Protein AF-W1XN70-F1 (afdb_monomer)

Sequence (102 aa):
IRLSTRKDEEDNMKIHLFQQCLIDMFYPHVGMAGVEVLERLGCELVVPKKQVCCGQMFTNSGYNDAAMDAIKNTIECFENAEYVVSMSGSCAFAIRDEYHHF

Organism: NCBI:txid408170

Structure (mmCIF, N/CA/C/O backbone):
data_AF-W1XN70-F1
#
_entry.id   AF-W1XN70-F1
#
loop_
_atom_site.group_PDB
_atom_site.id
_atom_site.type_symbol
_atom_site.label_atom_id
_atom_site.label_alt_id
_atom_site.label_comp_id
_atom_site.label_asym_id
_atom_site.label_entity_id
_atom_site.label_seq_id
_atom_site.pdbx_PDB_ins_code
_atom_site.Cartn_x
_atom_site.Cartn_y
_atom_site.Cartn_z
_atom_site.occupancy
_atom_site.B_iso_or_equiv
_atom_site.auth_seq_id
_atom_site.auth_comp_id
_atom_site.auth_asym_id
_atom_site.auth_atom_id
_atom_site.pdbx_PDB_model_num
ATOM 1 N N . ILE A 1 1 ? -31.896 -10.564 8.961 1.00 42.75 1 ILE A N 1
ATOM 2 C CA . ILE A 1 1 ? -30.448 -10.863 9.065 1.00 42.75 1 ILE A CA 1
ATOM 3 C C . ILE A 1 1 ? -29.871 -9.867 10.064 1.00 42.75 1 ILE A C 1
ATOM 5 O O . ILE A 1 1 ? -29.741 -8.699 9.729 1.00 42.75 1 ILE A O 1
ATOM 9 N N . ARG A 1 2 ? -29.669 -10.271 11.325 1.00 30.69 2 ARG A N 1
ATOM 10 C CA . ARG A 1 2 ? -28.951 -9.441 12.303 1.00 30.69 2 ARG A CA 1
ATOM 11 C C . ARG A 1 2 ? -27.469 -9.591 11.974 1.00 30.69 2 ARG A C 1
ATOM 13 O O . ARG A 1 2 ? -26.912 -10.657 12.212 1.00 30.69 2 ARG A O 1
ATOM 20 N N . LEU A 1 3 ? -26.869 -8.561 11.381 1.00 42.22 3 LEU A N 1
ATOM 21 C CA . LEU A 1 3 ? -25.416 -8.432 11.369 1.00 42.22 3 LEU A CA 1
ATOM 22 C C . LEU A 1 3 ? -25.002 -8.352 12.839 1.00 42.22 3 LEU A C 1
ATOM 24 O O . LEU A 1 3 ? -25.461 -7.470 13.562 1.00 42.22 3 LEU A O 1
ATOM 28 N N . SER A 1 4 ? -24.277 -9.369 13.296 1.00 45.62 4 SER A N 1
ATOM 29 C CA . SER A 1 4 ? -23.769 -9.476 14.659 1.00 45.62 4 SER A CA 1
ATOM 30 C C . SER A 1 4 ? -23.089 -8.162 15.042 1.00 45.62 4 SER A C 1
ATOM 32 O O . SER A 1 4 ? -22.079 -7.774 14.461 1.00 45.62 4 SER A O 1
ATOM 34 N N . THR A 1 5 ? -23.684 -7.462 16.003 1.00 52.50 5 THR A N 1
ATOM 35 C CA . THR A 1 5 ? -23.020 -6.417 16.771 1.00 52.50 5 THR A CA 1
ATOM 36 C C . THR A 1 5 ? -21.933 -7.112 17.580 1.00 52.50 5 THR A C 1
ATOM 38 O O . THR A 1 5 ? -22.230 -7.662 18.643 1.00 52.50 5 THR A O 1
ATOM 41 N N . ARG A 1 6 ? -20.69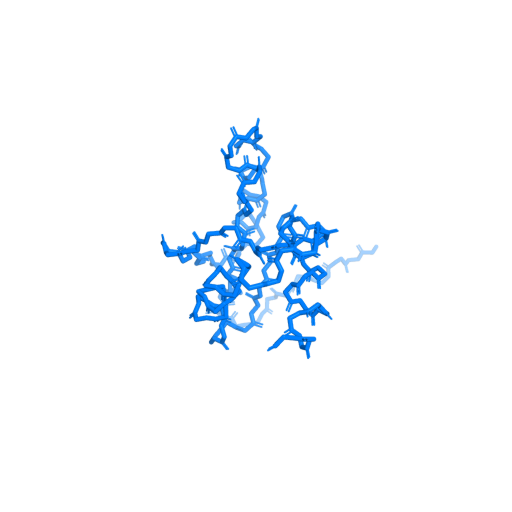9 -7.147 17.059 1.00 56.31 6 ARG A N 1
ATOM 42 C CA . ARG A 1 6 ? -19.521 -7.464 17.871 1.00 56.31 6 ARG A CA 1
ATOM 43 C C . ARG A 1 6 ? -19.411 -6.377 18.929 1.00 56.31 6 ARG A C 1
ATOM 45 O O . ARG A 1 6 ? -18.947 -5.275 18.668 1.00 56.31 6 ARG A O 1
ATOM 52 N N . LYS A 1 7 ? -19.939 -6.681 20.101 1.00 53.59 7 LYS A N 1
ATOM 53 C CA . LYS A 1 7 ? -19.576 -6.040 21.346 1.00 53.59 7 LYS A CA 1
ATOM 54 C C . LYS A 1 7 ? -18.956 -7.172 22.133 1.00 53.59 7 LYS A C 1
ATOM 56 O O . LYS A 1 7 ? -19.723 -8.023 22.550 1.00 53.59 7 LYS A O 1
ATOM 61 N N . ASP A 1 8 ? -17.628 -7.226 22.144 1.00 44.41 8 ASP A N 1
ATOM 62 C CA . ASP A 1 8 ? -16.776 -7.780 23.199 1.00 44.41 8 ASP A CA 1
ATOM 63 C C . ASP A 1 8 ? -15.315 -7.458 22.820 1.00 44.41 8 ASP A C 1
ATOM 65 O O . ASP A 1 8 ? -14.855 -7.826 21.743 1.00 44.41 8 ASP A O 1
ATOM 69 N N . GLU A 1 9 ? -14.660 -6.724 23.720 1.00 48.84 9 GLU A N 1
ATOM 70 C CA . GLU A 1 9 ? -13.288 -6.187 23.718 1.00 48.84 9 GLU A CA 1
ATOM 71 C C . GLU A 1 9 ? -13.005 -4.877 22.958 1.00 48.84 9 GLU A C 1
ATOM 73 O O . GLU A 1 9 ? -13.336 -4.656 21.798 1.00 48.84 9 GLU A O 1
ATOM 78 N N . GLU A 1 10 ? -12.410 -3.970 23.724 1.00 55.59 10 GLU A N 1
ATOM 79 C CA . GLU A 1 10 ? -12.017 -2.593 23.450 1.00 55.59 10 GLU A CA 1
ATOM 80 C C . GLU A 1 10 ? -10.749 -2.572 22.579 1.00 55.59 10 GLU A C 1
ATOM 82 O O . GLU A 1 10 ? -9.737 -1.993 22.958 1.00 55.59 10 GLU A O 1
ATOM 87 N N . ASP A 1 11 ? -10.789 -3.260 21.435 1.00 65.00 11 ASP A N 1
ATOM 88 C CA . ASP A 1 11 ? -9.683 -3.315 20.479 1.00 65.00 11 ASP A CA 1
ATOM 89 C C . ASP A 1 11 ? -10.177 -2.827 19.112 1.00 65.00 11 ASP A C 1
ATOM 91 O O . ASP A 1 11 ? -10.868 -3.529 18.365 1.00 65.00 11 ASP A O 1
ATOM 95 N N . ASN A 1 12 ? -9.901 -1.556 18.810 1.00 77.81 12 ASN A N 1
ATOM 96 C CA . ASN A 1 12 ? -10.181 -1.004 17.491 1.00 77.81 12 ASN A CA 1
ATOM 97 C C . ASN A 1 12 ? -9.336 -1.773 16.474 1.00 77.81 12 ASN A C 1
ATOM 99 O O . ASN A 1 12 ? -8.111 -1.787 16.570 1.00 77.81 12 ASN A O 1
ATOM 103 N 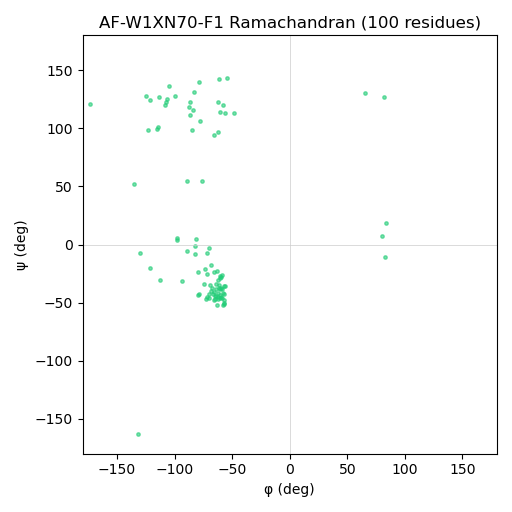N . MET A 1 13 ? -9.974 -2.381 15.468 1.00 91.88 13 MET A N 1
ATOM 104 C CA . MET A 1 13 ? -9.254 -3.116 14.426 1.00 91.88 13 MET A CA 1
ATOM 105 C C . MET A 1 13 ? -8.231 -2.195 13.754 1.00 91.88 13 MET A C 1
ATOM 107 O O . MET A 1 13 ? -8.604 -1.244 13.059 1.00 91.88 13 MET A O 1
ATOM 111 N N . LYS A 1 14 ? -6.946 -2.495 13.951 1.00 95.88 14 LYS A N 1
ATOM 112 C CA . LYS A 1 14 ? -5.843 -1.703 13.418 1.00 95.88 14 LYS A CA 1
ATOM 113 C C . LYS A 1 14 ? -5.530 -2.100 11.981 1.00 95.88 14 LYS A C 1
ATOM 115 O O . LYS A 1 14 ? -5.080 -3.211 11.707 1.00 95.88 14 LYS A O 1
ATOM 120 N N . ILE A 1 15 ? -5.736 -1.169 11.058 1.00 96.56 15 ILE A N 1
ATOM 121 C CA . ILE A 1 15 ? -5.561 -1.371 9.621 1.00 96.56 15 ILE A CA 1
ATOM 122 C C . ILE A 1 15 ? -4.404 -0.515 9.122 1.00 96.56 15 ILE A C 1
ATOM 124 O O . ILE A 1 15 ? -4.402 0.703 9.287 1.00 96.56 15 ILE A O 1
ATOM 128 N N . HIS A 1 16 ? -3.452 -1.142 8.435 1.00 97.06 16 HIS A N 1
ATOM 129 C CA . HIS A 1 16 ? -2.464 -0.424 7.643 1.00 97.06 16 HIS A CA 1
ATOM 130 C C . HIS A 1 16 ? -3.036 -0.177 6.250 1.00 97.06 16 HIS A C 1
ATOM 132 O O . HIS A 1 16 ? -3.258 -1.103 5.466 1.00 97.06 16 HIS A O 1
ATOM 138 N N . LEU A 1 17 ? -3.313 1.086 5.951 1.00 96.06 17 LEU A N 1
ATOM 139 C CA . LEU A 1 17 ? -3.929 1.479 4.697 1.00 96.06 17 LEU A CA 1
ATOM 140 C C . LEU A 1 17 ? -2.855 1.709 3.629 1.00 96.06 17 LEU A C 1
ATOM 142 O O . LEU A 1 17 ? -2.024 2.618 3.737 1.00 96.06 17 LEU A O 1
ATOM 146 N N . PHE A 1 18 ? -2.925 0.913 2.565 1.00 96.50 18 PHE A N 1
ATOM 147 C CA . PHE A 1 18 ? -2.222 1.170 1.317 1.00 96.50 18 PHE A CA 1
ATOM 148 C C . PHE A 1 18 ? -3.075 2.107 0.452 1.00 96.50 18 PHE A C 1
ATOM 150 O O . PHE A 1 18 ? -4.014 1.674 -0.225 1.00 96.50 18 PHE A O 1
ATOM 157 N N . GLN A 1 19 ? -2.754 3.403 0.484 1.00 88.69 19 GLN A N 1
ATOM 158 C CA . GLN A 1 19 ? -3.570 4.463 -0.126 1.00 88.69 19 GLN A CA 1
ATOM 159 C C . GLN A 1 19 ? -3.590 4.425 -1.662 1.00 88.69 19 GLN A C 1
ATOM 161 O O . GLN A 1 19 ? -4.496 4.988 -2.264 1.00 88.69 19 GLN A O 1
ATOM 166 N N . GLN A 1 20 ? -2.628 3.722 -2.276 1.00 90.31 20 GLN A N 1
ATOM 167 C CA . GLN A 1 20 ? -2.382 3.643 -3.720 1.00 90.31 20 GLN A CA 1
ATOM 168 C C . GLN A 1 20 ? -1.945 4.973 -4.363 1.00 90.31 20 GLN A C 1
ATOM 170 O O . GLN A 1 20 ? -2.611 5.998 -4.279 1.00 90.31 20 GLN A O 1
ATOM 175 N N . CYS A 1 21 ? -0.854 4.921 -5.134 1.00 93.25 21 CYS A N 1
ATOM 176 C CA . CYS A 1 21 ? -0.285 6.079 -5.835 1.00 93.25 21 CYS A CA 1
ATOM 177 C C . CYS A 1 21 ? -1.236 6.738 -6.855 1.00 93.25 21 CYS A C 1
ATOM 179 O O . CYS A 1 21 ? -1.266 7.958 -6.967 1.00 93.25 21 CYS A O 1
ATOM 181 N N . LEU A 1 22 ? -2.023 5.953 -7.600 1.00 92.94 22 LEU A N 1
ATOM 182 C CA . LEU A 1 22 ? -2.959 6.492 -8.595 1.00 92.94 22 LEU A CA 1
ATOM 183 C C . LEU A 1 22 ? -4.199 7.130 -7.961 1.00 92.94 22 LEU A C 1
ATOM 185 O O . LEU A 1 22 ? -4.710 8.108 -8.500 1.00 92.94 22 LEU A O 1
ATOM 189 N N . ILE A 1 23 ? -4.681 6.600 -6.833 1.00 91.25 23 ILE A N 1
ATOM 190 C CA . ILE A 1 23 ? -5.783 7.227 -6.093 1.00 91.25 23 ILE A CA 1
ATOM 191 C C . ILE A 1 23 ? -5.318 8.571 -5.550 1.00 91.25 23 ILE A C 1
ATOM 193 O O . ILE A 1 23 ? -5.993 9.566 -5.784 1.00 91.25 23 ILE A O 1
ATOM 197 N N . ASP A 1 24 ? -4.146 8.610 -4.917 1.00 89.75 24 ASP A N 1
ATOM 198 C CA . ASP A 1 24 ? -3.567 9.844 -4.384 1.00 89.75 24 ASP A CA 1
ATOM 199 C C . ASP A 1 24 ? -3.397 10.923 -5.472 1.00 89.75 24 ASP A C 1
ATOM 201 O O . ASP A 1 24 ? -3.773 12.079 -5.285 1.00 89.75 24 ASP A O 1
ATOM 205 N N . MET A 1 25 ? -2.927 1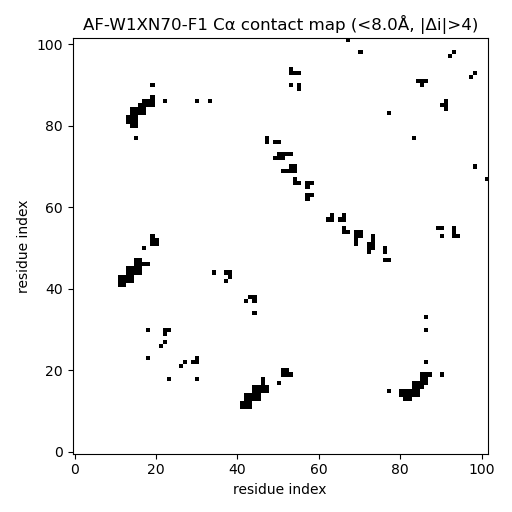0.531 -6.662 1.00 92.69 25 MET A N 1
ATOM 206 C CA . MET A 1 25 ? -2.662 11.467 -7.759 1.00 92.69 25 MET A CA 1
ATOM 207 C C . MET A 1 25 ? -3.914 11.917 -8.528 1.00 92.69 25 MET A C 1
ATOM 209 O O . MET A 1 25 ? -4.016 13.087 -8.895 1.00 92.69 25 MET A O 1
ATOM 213 N N . PHE A 1 26 ? -4.843 11.004 -8.827 1.00 94.50 26 PHE A N 1
ATOM 214 C CA . PHE A 1 26 ? -5.939 11.270 -9.772 1.00 94.50 26 PHE A CA 1
ATOM 215 C C . PHE A 1 26 ? -7.321 11.308 -9.123 1.00 94.50 26 PHE A C 1
ATOM 217 O O . PHE A 1 26 ? -8.203 12.026 -9.595 1.00 94.50 26 PHE A O 1
ATOM 224 N N . TYR A 1 27 ? -7.527 10.550 -8.045 1.00 93.12 27 TYR A N 1
ATOM 225 C CA . TYR A 1 27 ? -8.839 10.366 -7.425 1.00 93.12 27 TYR A CA 1
ATOM 226 C C . TYR A 1 27 ? -8.782 10.487 -5.893 1.00 93.12 27 TYR A C 1
ATOM 228 O O . TYR A 1 27 ? -9.303 9.612 -5.198 1.00 93.12 27 TYR A O 1
ATOM 236 N N . PRO A 1 28 ? -8.214 11.570 -5.324 1.00 93.38 28 PRO A N 1
ATOM 237 C CA . PRO A 1 28 ? -7.994 11.671 -3.877 1.00 93.38 28 PRO A CA 1
ATOM 238 C C . PRO A 1 28 ? -9.299 11.594 -3.071 1.00 93.38 28 PRO A C 1
ATOM 240 O O . PRO A 1 28 ? -9.326 11.079 -1.957 1.00 93.38 28 PRO A O 1
ATOM 243 N N . HIS A 1 29 ? -10.418 12.030 -3.658 1.00 95.12 29 HIS A N 1
ATOM 244 C CA . HIS A 1 29 ? -11.748 11.906 -3.058 1.00 95.12 29 HIS A CA 1
ATOM 245 C C . HIS A 1 29 ? -12.186 10.454 -2.824 1.00 95.12 29 HIS A C 1
ATOM 247 O O . HIS A 1 29 ? -12.901 10.191 -1.861 1.00 95.12 29 HIS A O 1
ATOM 253 N N . VAL A 1 30 ? -11.734 9.507 -3.652 1.00 93.25 30 VAL A N 1
ATOM 254 C CA . VAL A 1 30 ? -11.999 8.074 -3.456 1.00 93.25 30 VAL A CA 1
ATOM 255 C C . VAL A 1 30 ? -11.221 7.551 -2.250 1.00 93.25 30 VAL A C 1
ATOM 257 O O . VAL A 1 30 ? -11.790 6.843 -1.423 1.00 93.25 30 VAL A O 1
ATOM 260 N N . GLY A 1 31 ? -9.953 7.952 -2.103 1.00 92.62 31 GLY A N 1
ATOM 261 C CA . GLY A 1 31 ? -9.143 7.611 -0.929 1.00 92.62 31 GLY A CA 1
ATOM 262 C C . GLY A 1 31 ? -9.756 8.149 0.366 1.00 92.62 31 GLY A C 1
ATOM 263 O O . GLY A 1 31 ? -9.919 7.398 1.326 1.00 92.62 31 GLY A O 1
ATOM 264 N N . MET A 1 32 ? -10.185 9.417 0.360 1.00 94.56 32 MET A N 1
ATOM 265 C CA . MET A 1 32 ? -10.871 10.040 1.500 1.00 94.56 32 MET A CA 1
ATOM 266 C C . MET A 1 32 ? -12.184 9.328 1.852 1.00 94.56 32 MET A C 1
ATOM 268 O O . MET A 1 32 ? -12.431 9.055 3.023 1.00 94.56 32 MET A O 1
ATOM 272 N N . ALA A 1 33 ? -12.998 8.964 0.855 1.00 95.62 33 ALA A N 1
ATOM 273 C CA . ALA A 1 33 ? -14.232 8.215 1.089 1.00 95.62 33 ALA A CA 1
ATOM 274 C C . ALA A 1 33 ? -13.959 6.817 1.679 1.00 95.62 33 ALA A C 1
ATOM 276 O O . ALA A 1 33 ? -14.690 6.359 2.555 1.00 95.62 33 ALA A O 1
ATOM 277 N N . GLY A 1 34 ? -12.894 6.143 1.231 1.00 94.25 34 GLY A N 1
ATOM 278 C CA . GLY A 1 34 ? -12.472 4.856 1.786 1.00 94.25 34 GLY A CA 1
ATOM 279 C C . GLY A 1 34 ? -12.045 4.955 3.253 1.00 94.25 34 GLY A C 1
ATOM 280 O O . GLY A 1 34 ? -12.470 4.137 4.069 1.00 94.25 34 GLY A O 1
ATOM 281 N N . VAL A 1 35 ? -11.263 5.983 3.596 1.00 95.44 35 VAL A N 1
ATOM 282 C CA . VAL A 1 35 ? -10.894 6.310 4.985 1.00 95.44 35 VAL A CA 1
ATOM 283 C C . VAL A 1 35 ? -12.143 6.531 5.835 1.00 95.44 35 VAL A C 1
ATOM 285 O O . VAL A 1 35 ? -12.308 5.870 6.856 1.00 95.44 35 VAL A O 1
ATOM 288 N N . GLU A 1 36 ? -13.065 7.375 5.370 1.00 96.88 36 GLU A N 1
ATOM 289 C CA . GLU A 1 36 ? -14.293 7.709 6.092 1.00 96.88 36 GLU A CA 1
ATOM 290 C C . GLU A 1 36 ? -15.169 6.470 6.369 1.00 96.88 36 GLU A C 1
ATOM 292 O O . GLU A 1 36 ? -15.771 6.348 7.438 1.00 96.88 36 GLU A O 1
ATOM 297 N N . VAL A 1 37 ? -15.236 5.521 5.429 1.00 95.88 37 VAL A N 1
ATOM 298 C CA . VAL A 1 37 ? -15.939 4.246 5.637 1.00 95.88 37 VAL A CA 1
ATOM 299 C C . VAL A 1 37 ? -15.267 3.413 6.728 1.00 95.88 37 VAL A C 1
ATOM 301 O O . VAL A 1 37 ? -15.963 2.913 7.612 1.00 95.88 37 VAL A O 1
ATOM 304 N N . LEU A 1 38 ? -13.940 3.265 6.691 1.00 94.88 38 LEU A N 1
ATOM 305 C CA . LEU A 1 38 ? -13.203 2.462 7.674 1.00 94.88 38 LEU A CA 1
ATOM 306 C C . LEU A 1 38 ? -13.269 3.074 9.081 1.00 94.88 38 LEU A C 1
ATOM 308 O O . LEU A 1 38 ? -13.510 2.357 10.051 1.00 94.88 38 LEU A O 1
ATOM 312 N N . GLU A 1 39 ? -13.152 4.397 9.195 1.00 95.00 39 GLU A N 1
ATOM 313 C CA . GLU A 1 39 ? -13.305 5.106 10.471 1.00 95.00 39 GLU A CA 1
ATOM 314 C C . GLU A 1 39 ? -14.715 4.923 11.053 1.00 95.00 39 GLU A C 1
ATOM 316 O O . GLU A 1 39 ? -14.868 4.648 12.244 1.00 95.00 39 GLU A O 1
ATOM 321 N N . ARG A 1 40 ? -15.768 4.983 10.222 1.00 95.44 40 ARG A N 1
ATOM 322 C CA . ARG A 1 40 ? -17.150 4.720 10.674 1.00 95.44 40 ARG A CA 1
ATOM 323 C C . ARG A 1 40 ? -17.395 3.284 11.123 1.00 95.44 40 ARG A C 1
ATOM 325 O O . ARG A 1 40 ? -18.328 3.049 11.890 1.00 95.44 40 ARG A O 1
ATOM 332 N N . LEU A 1 41 ? -16.591 2.336 10.650 1.00 94.62 41 LEU A N 1
ATOM 333 C CA . LEU A 1 41 ? -16.620 0.947 11.105 1.00 94.62 41 LEU A CA 1
ATOM 334 C C . LEU A 1 41 ? -15.832 0.733 12.409 1.00 94.62 41 LEU A C 1
ATOM 336 O O . LEU A 1 41 ? -15.836 -0.381 12.928 1.00 94.62 41 LEU A O 1
ATOM 340 N N . GLY A 1 42 ? -15.207 1.782 12.958 1.00 94.44 42 GLY A N 1
ATOM 341 C C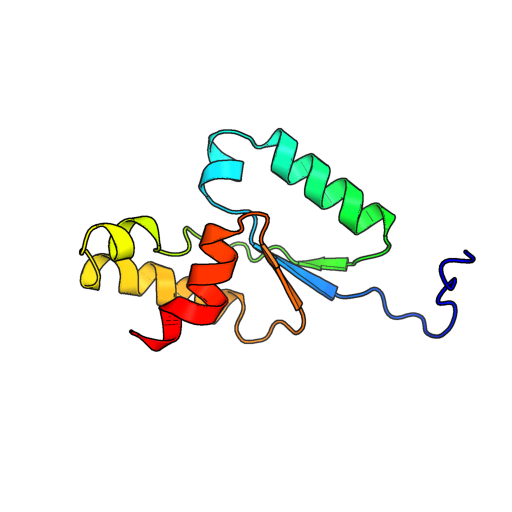A . GLY A 1 42 ? -14.432 1.719 14.197 1.00 94.44 42 GLY A CA 1
ATOM 342 C C . GLY A 1 42 ? -12.993 1.235 14.007 1.00 94.44 42 GLY A C 1
ATOM 343 O O . GLY A 1 42 ? -12.370 0.798 14.970 1.00 94.44 42 GLY A O 1
ATOM 344 N N . CYS A 1 43 ? -12.460 1.272 12.782 1.00 95.69 43 CYS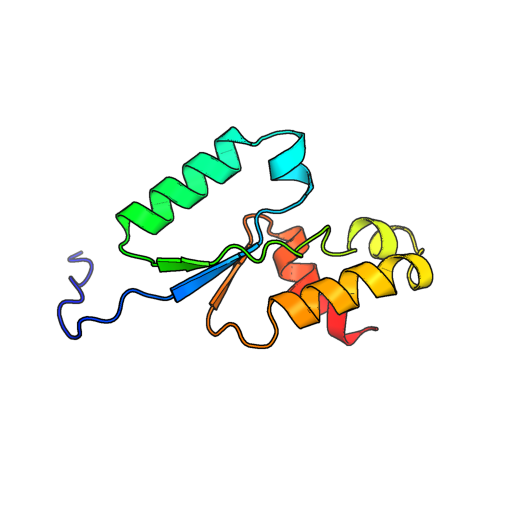 A N 1
ATOM 345 C CA . CYS A 1 43 ? -11.077 0.882 12.523 1.00 95.69 43 CYS A CA 1
ATOM 346 C C . CYS A 1 43 ? -10.096 2.000 12.910 1.00 95.69 43 CYS A C 1
ATOM 348 O O . CYS A 1 43 ? -10.323 3.171 12.601 1.00 95.69 43 CYS A O 1
ATOM 350 N N . GLU A 1 44 ? -8.963 1.631 13.510 1.00 95.88 44 GLU A N 1
ATOM 351 C CA . GLU A 1 44 ? -7.813 2.527 13.670 1.00 95.88 44 GLU A CA 1
ATOM 352 C C . GLU A 1 44 ? -6.942 2.439 12.414 1.00 95.88 44 GLU A C 1
ATOM 354 O O . GLU A 1 44 ? -6.476 1.359 12.048 1.00 95.88 44 GLU A O 1
ATOM 359 N N . LEU A 1 45 ? -6.705 3.568 11.744 1.00 95.31 45 LEU A N 1
ATOM 360 C CA . LEU A 1 45 ? -5.932 3.592 10.505 1.00 95.31 45 LEU A CA 1
ATOM 361 C C . LEU A 1 45 ? -4.487 4.024 10.738 1.00 95.31 45 LEU A C 1
ATOM 363 O O . LEU A 1 45 ? -4.208 5.105 11.256 1.00 95.31 45 LEU A O 1
ATOM 367 N N . VAL A 1 46 ? -3.559 3.206 10.249 1.00 95.88 46 VAL A N 1
ATOM 368 C CA . VAL A 1 46 ? -2.146 3.545 10.105 1.00 95.88 46 VAL A CA 1
ATOM 369 C C . VAL A 1 46 ? -1.845 3.755 8.630 1.00 95.88 46 VAL A C 1
ATOM 371 O O . VAL A 1 46 ? -2.059 2.874 7.802 1.00 95.88 46 VAL A O 1
ATOM 374 N N . VAL A 1 47 ? -1.296 4.919 8.299 1.00 93.88 47 VAL A N 1
ATOM 375 C CA . VAL A 1 47 ? -0.843 5.243 6.943 1.00 93.88 47 VAL A CA 1
ATOM 376 C C . VAL A 1 47 ? 0.676 5.415 6.988 1.00 93.88 47 VAL A C 1
ATOM 378 O O . VAL A 1 47 ? 1.155 6.462 7.439 1.00 93.88 47 VAL A O 1
ATOM 381 N N . PRO A 1 48 ? 1.473 4.410 6.570 1.00 94.12 48 PRO A N 1
ATOM 382 C CA . PRO A 1 48 ? 2.925 4.544 6.563 1.00 94.12 48 PRO A CA 1
ATOM 383 C C . PRO A 1 48 ? 3.359 5.728 5.694 1.00 94.12 48 PRO A C 1
ATOM 385 O O . PRO A 1 48 ? 3.097 5.749 4.495 1.00 94.12 48 PRO A O 1
ATOM 388 N N . LYS A 1 49 ? 4.051 6.713 6.281 1.00 92.62 49 LYS A N 1
ATOM 389 C CA . LYS A 1 49 ? 4.505 7.927 5.567 1.00 92.62 49 LYS A CA 1
ATOM 390 C C . LYS A 1 49 ? 5.502 7.644 4.445 1.00 92.62 49 LYS A C 1
ATOM 392 O O . LYS A 1 49 ? 5.671 8.471 3.559 1.00 92.62 49 LYS A O 1
ATOM 397 N N . LYS A 1 50 ? 6.195 6.507 4.529 1.00 93.94 50 LYS A N 1
ATOM 398 C CA . LYS A 1 50 ? 7.175 6.059 3.538 1.00 93.94 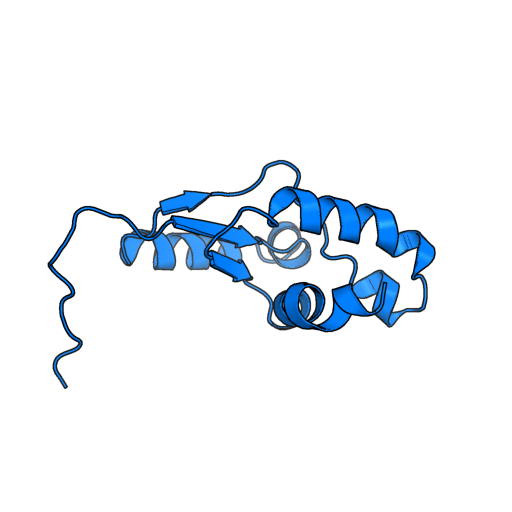50 LYS A CA 1
ATOM 399 C C . LYS A 1 50 ? 6.555 5.224 2.418 1.00 93.94 50 LYS A C 1
ATOM 401 O O . LYS A 1 50 ? 7.280 4.864 1.501 1.00 93.94 50 LYS A O 1
ATOM 406 N N . GLN A 1 51 ? 5.261 4.886 2.471 1.00 93.38 51 GLN A N 1
ATOM 407 C CA . GLN A 1 51 ? 4.663 4.078 1.409 1.00 93.38 51 GLN A CA 1
ATOM 408 C C . GLN A 1 51 ? 4.749 4.807 0.062 1.00 93.38 51 GLN A C 1
ATOM 410 O O . GLN A 1 51 ? 4.574 6.023 -0.013 1.00 93.38 51 GLN A O 1
ATOM 415 N N . VAL A 1 52 ? 5.003 4.051 -1.003 1.00 93.12 52 VAL A N 1
ATOM 416 C CA . VAL A 1 52 ? 5.084 4.554 -2.382 1.00 93.12 52 VAL A CA 1
ATOM 417 C C . VAL A 1 52 ? 4.252 3.661 -3.308 1.00 93.12 52 VAL A C 1
ATOM 419 O O . VAL A 1 52 ? 3.383 2.914 -2.861 1.00 93.12 52 VAL A O 1
ATOM 422 N N . CYS A 1 53 ? 4.477 3.749 -4.621 1.00 95.00 53 CYS A N 1
ATOM 423 C CA . CYS A 1 53 ? 3.910 2.807 -5.582 1.00 95.00 53 CYS A CA 1
ATOM 424 C C . CYS A 1 53 ? 4.267 1.353 -5.218 1.00 95.00 53 CYS A C 1
ATOM 426 O O . CYS A 1 53 ? 5.398 1.073 -4.844 1.00 95.00 53 CYS A O 1
ATOM 428 N N . CYS A 1 54 ? 3.341 0.414 -5.431 1.00 96.06 54 CYS A N 1
ATOM 429 C CA . CYS A 1 54 ? 3.577 -1.021 -5.218 1.00 96.06 54 CYS A CA 1
ATOM 430 C C . CYS A 1 54 ? 4.533 -1.660 -6.247 1.00 96.06 54 CYS A C 1
ATOM 432 O O . CYS A 1 54 ? 4.793 -2.854 -6.173 1.00 96.06 54 CYS A O 1
ATOM 434 N N . GLY A 1 55 ? 5.008 -0.914 -7.249 1.00 95.75 55 GLY A N 1
ATOM 435 C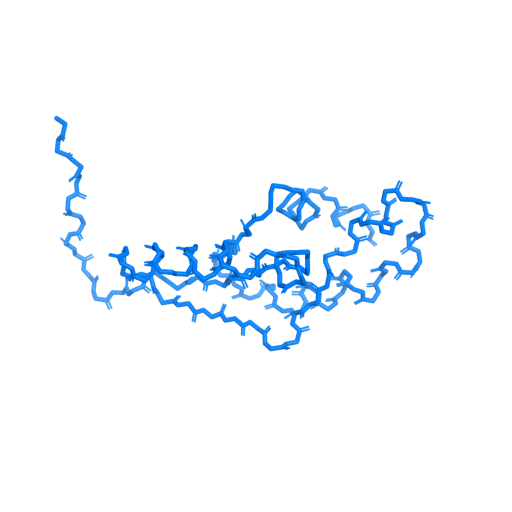 CA . GLY A 1 55 ? 5.911 -1.427 -8.286 1.00 95.75 55 GLY A CA 1
ATOM 436 C C . GLY A 1 55 ? 5.225 -2.165 -9.443 1.00 95.75 55 GLY A C 1
ATOM 437 O O . GLY A 1 55 ? 5.856 -2.353 -10.477 1.00 95.75 55 GLY A O 1
ATOM 438 N N . GLN A 1 56 ? 3.929 -2.483 -9.343 1.00 95.50 56 GLN A N 1
ATOM 439 C CA . GLN A 1 56 ? 3.228 -3.322 -10.327 1.00 95.50 56 GLN A CA 1
ATOM 440 C C . GLN A 1 56 ? 3.309 -2.805 -11.778 1.00 95.50 56 GLN A C 1
ATOM 442 O O . GLN A 1 56 ? 3.399 -3.569 -12.729 1.00 95.50 56 GLN A O 1
ATOM 447 N N . MET A 1 57 ? 3.285 -1.486 -11.991 1.00 93.81 57 MET A N 1
ATOM 448 C CA . MET A 1 57 ? 3.385 -0.933 -13.352 1.00 93.81 57 MET A CA 1
ATOM 449 C C . MET A 1 57 ? 4.740 -1.241 -14.007 1.00 93.81 57 MET A C 1
ATOM 451 O O . MET A 1 57 ? 4.808 -1.454 -15.219 1.00 93.81 57 MET A O 1
ATOM 455 N N . PHE A 1 58 ? 5.807 -1.282 -13.206 1.00 95.19 58 PHE A N 1
ATOM 456 C CA . PHE A 1 58 ? 7.145 -1.633 -13.668 1.00 95.19 58 PHE A CA 1
ATOM 457 C C . PHE A 1 58 ? 7.240 -3.130 -13.957 1.00 95.19 58 PHE A C 1
ATOM 459 O O . PHE A 1 58 ? 7.689 -3.493 -15.044 1.00 95.19 58 PHE A O 1
ATOM 466 N N . THR A 1 59 ? 6.747 -3.983 -13.052 1.00 95.31 59 THR A N 1
ATOM 467 C CA . THR A 1 59 ? 6.759 -5.446 -13.234 1.00 95.31 59 THR A CA 1
ATOM 468 C C . THR A 1 59 ? 5.923 -5.869 -14.444 1.00 95.31 59 THR A C 1
ATOM 470 O O . THR A 1 59 ? 6.419 -6.592 -15.307 1.00 95.31 59 THR A O 1
ATOM 473 N N . ASN A 1 60 ? 4.718 -5.309 -14.612 1.00 94.06 60 ASN A N 1
ATOM 474 C CA . ASN A 1 60 ? 3.861 -5.539 -15.784 1.00 94.06 60 ASN A CA 1
ATOM 475 C C . ASN A 1 60 ? 4.525 -5.148 -17.115 1.00 94.06 60 ASN A C 1
ATOM 477 O O . ASN A 1 60 ? 4.168 -5.680 -18.165 1.00 94.06 60 ASN A O 1
ATOM 481 N N . SER A 1 61 ? 5.467 -4.205 -17.080 1.00 96.00 61 SER A N 1
ATOM 482 C CA . SER A 1 61 ? 6.169 -3.693 -18.262 1.00 96.00 61 SER A CA 1
ATOM 483 C C . SER A 1 61 ? 7.542 -4.347 -18.474 1.00 96.00 61 SER A C 1
ATOM 485 O O . SER A 1 61 ? 8.273 -3.947 -19.378 1.00 96.00 61 SER A O 1
ATOM 487 N N . GLY A 1 62 ? 7.913 -5.333 -17.648 1.00 95.31 62 GLY A N 1
ATOM 488 C CA . GLY A 1 62 ? 9.201 -6.031 -17.715 1.00 95.31 62 GLY A CA 1
ATOM 489 C C . GLY A 1 62 ? 10.378 -5.289 -17.068 1.00 95.31 62 GLY A C 1
ATOM 490 O O . GLY A 1 62 ? 11.513 -5.750 -17.165 1.00 95.31 62 GLY A O 1
ATOM 491 N N . TYR A 1 63 ? 10.139 -4.169 -16.381 1.00 96.25 63 TYR A N 1
ATOM 492 C CA . TYR A 1 63 ? 11.167 -3.390 -15.679 1.00 96.25 63 TYR A CA 1
ATOM 493 C C . TYR A 1 63 ? 11.355 -3.867 -14.232 1.00 96.25 63 TYR A C 1
ATOM 495 O O . TYR A 1 63 ? 11.261 -3.076 -13.293 1.00 96.25 63 TYR A O 1
ATOM 503 N N . ASN A 1 64 ? 11.614 -5.162 -14.044 1.00 94.50 64 ASN A N 1
ATOM 504 C CA . ASN A 1 64 ? 11.683 -5.779 -12.713 1.00 94.50 64 ASN A CA 1
ATOM 505 C C . ASN A 1 64 ? 12.766 -5.145 -11.830 1.00 94.50 64 ASN A C 1
ATOM 507 O O . ASN A 1 64 ? 12.477 -4.759 -10.702 1.00 94.50 64 ASN A O 1
ATOM 511 N N . ASP A 1 65 ? 13.969 -4.923 -12.368 1.00 95.56 65 ASP A N 1
ATOM 512 C CA . ASP A 1 65 ? 15.071 -4.295 -11.624 1.00 95.56 65 ASP A CA 1
ATOM 513 C C . ASP A 1 65 ? 14.700 -2.895 -11.112 1.00 95.56 65 ASP A C 1
ATOM 515 O O . ASP A 1 65 ? 15.022 -2.534 -9.983 1.00 95.56 65 ASP A O 1
ATOM 519 N N . ALA A 1 66 ? 13.960 -2.121 -11.913 1.00 95.81 66 ALA A N 1
ATOM 520 C CA . ALA A 1 66 ? 13.487 -0.792 -11.525 1.00 95.81 66 ALA A CA 1
ATOM 521 C C . ALA A 1 66 ? 12.344 -0.840 -10.494 1.00 95.81 66 ALA A C 1
ATOM 523 O O . ALA A 1 66 ? 12.104 0.144 -9.796 1.00 95.81 66 ALA A O 1
ATOM 524 N N . ALA A 1 67 ? 11.634 -1.968 -10.390 1.00 96.12 67 ALA A N 1
ATOM 525 C CA . ALA A 1 67 ? 10.570 -2.169 -9.412 1.00 96.12 67 ALA A CA 1
ATOM 526 C C . ALA A 1 67 ? 11.110 -2.512 -8.013 1.00 96.12 67 ALA A C 1
ATOM 528 O O . ALA A 1 67 ? 10.417 -2.270 -7.023 1.00 96.12 67 ALA A O 1
ATOM 529 N N . MET A 1 68 ? 12.330 -3.055 -7.916 1.00 95.88 68 MET A N 1
ATOM 530 C CA . MET A 1 68 ? 12.841 -3.679 -6.689 1.00 95.88 68 MET A CA 1
ATOM 531 C C . MET A 1 68 ? 12.861 -2.750 -5.478 1.00 95.88 68 MET A C 1
ATOM 533 O O . MET A 1 68 ? 12.478 -3.170 -4.387 1.00 95.88 68 MET A O 1
ATOM 537 N N . ASP A 1 69 ? 13.266 -1.492 -5.645 1.00 96.25 69 ASP A N 1
ATOM 538 C CA . ASP A 1 69 ? 13.316 -0.544 -4.526 1.00 96.25 69 ASP A CA 1
ATOM 539 C C . ASP A 1 69 ? 11.909 -0.202 -4.013 1.00 96.25 69 ASP A C 1
ATOM 541 O O . ASP A 1 69 ? 11.682 -0.114 -2.806 1.00 96.25 69 ASP A O 1
ATOM 545 N N . ALA A 1 70 ? 10.936 -0.083 -4.921 1.00 95.81 70 ALA A N 1
ATOM 546 C CA . ALA A 1 70 ? 9.540 0.159 -4.567 1.00 95.81 70 ALA A CA 1
ATOM 547 C C . ALA A 1 70 ? 8.910 -1.053 -3.857 1.00 95.81 70 ALA A C 1
ATOM 549 O O . ALA A 1 70 ? 8.182 -0.882 -2.874 1.00 95.81 70 ALA A O 1
ATOM 550 N N . ILE A 1 71 ? 9.224 -2.269 -4.319 1.00 96.50 71 ILE A N 1
ATOM 551 C CA . ILE A 1 71 ? 8.776 -3.525 -3.704 1.00 96.50 71 ILE A CA 1
ATOM 552 C C . ILE A 1 71 ? 9.347 -3.649 -2.287 1.00 96.50 71 ILE A C 1
ATOM 554 O O . ILE A 1 71 ? 8.578 -3.800 -1.339 1.00 96.50 71 ILE A O 1
ATOM 558 N N . LYS A 1 72 ? 10.668 -3.493 -2.114 1.00 96.50 72 LYS A N 1
ATOM 559 C CA . LYS A 1 72 ? 11.330 -3.553 -0.797 1.00 96.50 72 LYS A CA 1
ATOM 560 C C . LYS A 1 72 ? 10.761 -2.529 0.177 1.00 96.50 72 LYS A C 1
ATOM 562 O O . LYS A 1 72 ? 10.388 -2.891 1.286 1.00 96.50 72 LYS A O 1
ATOM 567 N N . ASN A 1 73 ? 10.610 -1.277 -0.255 1.00 97.00 73 ASN A N 1
ATOM 568 C CA . ASN A 1 73 ? 10.012 -0.239 0.582 1.00 97.00 73 ASN A CA 1
ATOM 569 C C . ASN A 1 73 ? 8.563 -0.575 0.971 1.00 97.00 73 ASN A C 1
ATOM 571 O O . ASN A 1 73 ? 8.141 -0.291 2.091 1.00 97.00 73 ASN A O 1
ATOM 575 N N . THR A 1 74 ? 7.788 -1.172 0.060 1.00 96.50 74 THR A N 1
ATOM 576 C CA . THR A 1 74 ? 6.426 -1.622 0.375 1.00 96.50 74 THR A CA 1
ATOM 577 C C . THR A 1 74 ? 6.458 -2.745 1.411 1.00 96.50 74 THR A C 1
ATOM 579 O O . THR A 1 74 ? 5.717 -2.673 2.384 1.00 96.50 74 THR A O 1
ATOM 582 N N . ILE A 1 75 ? 7.352 -3.727 1.282 1.00 96.25 75 ILE A N 1
ATOM 583 C CA . ILE A 1 75 ? 7.527 -4.775 2.299 1.00 96.25 75 ILE A CA 1
ATOM 584 C C . ILE A 1 75 ? 7.877 -4.146 3.655 1.00 96.25 75 ILE A C 1
ATOM 586 O O . ILE A 1 75 ? 7.141 -4.352 4.612 1.00 96.25 75 ILE A O 1
ATOM 590 N N . GLU A 1 76 ? 8.891 -3.282 3.731 1.00 96.75 76 GLU A N 1
ATOM 591 C CA . GLU A 1 76 ? 9.286 -2.605 4.980 1.00 96.75 76 GLU A CA 1
ATOM 592 C C . GLU A 1 76 ? 8.139 -1.802 5.626 1.00 96.75 76 GLU A C 1
ATOM 594 O O . GLU A 1 76 ? 8.025 -1.725 6.850 1.00 96.75 76 GLU A O 1
ATOM 599 N N . CYS A 1 77 ? 7.267 -1.189 4.820 1.00 96.62 77 CYS A N 1
ATOM 600 C CA . CYS A 1 77 ? 6.136 -0.412 5.330 1.00 96.62 77 CYS A CA 1
ATOM 601 C C . CYS A 1 77 ? 5.021 -1.275 5.937 1.00 96.62 77 CYS A C 1
ATOM 603 O O . CYS A 1 77 ? 4.250 -0.758 6.751 1.00 96.62 77 CYS A O 1
ATOM 605 N N . PHE A 1 78 ? 4.892 -2.536 5.516 1.00 96.44 78 PHE A N 1
ATOM 606 C CA . PHE A 1 78 ? 3.706 -3.353 5.785 1.00 96.44 78 PHE A CA 1
A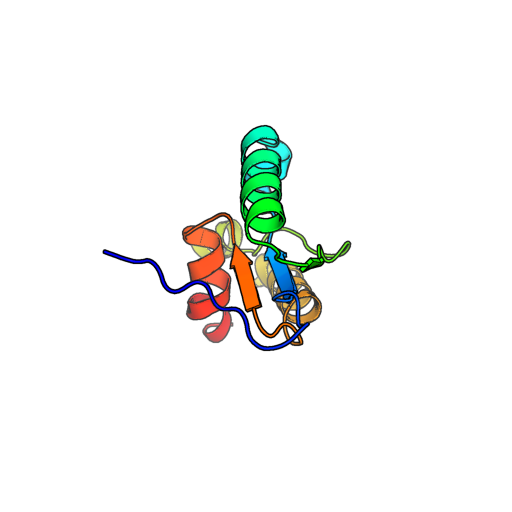TOM 607 C C . PHE A 1 78 ? 4.010 -4.748 6.363 1.00 96.44 78 PHE A C 1
ATOM 609 O O . PHE A 1 78 ? 3.076 -5.416 6.790 1.00 96.44 78 PHE A O 1
ATOM 616 N N . GLU A 1 79 ? 5.270 -5.187 6.454 1.00 95.06 79 GLU A N 1
ATOM 617 C CA . GLU A 1 79 ? 5.653 -6.535 6.924 1.00 95.06 79 GLU A CA 1
ATOM 618 C C . GLU A 1 79 ? 5.208 -6.840 8.364 1.00 95.06 79 GLU A C 1
ATOM 620 O O . GLU A 1 79 ? 4.957 -7.990 8.708 1.00 95.06 79 GLU A O 1
ATOM 625 N N . ASN A 1 80 ? 5.069 -5.802 9.194 1.00 95.19 80 ASN A N 1
ATOM 626 C CA . ASN A 1 80 ? 4.635 -5.914 10.589 1.00 95.19 80 ASN A CA 1
ATOM 627 C C . ASN A 1 80 ? 3.134 -5.615 10.775 1.00 95.19 80 ASN A C 1
ATOM 629 O O . ASN A 1 80 ? 2.659 -5.516 11.908 1.00 95.19 80 ASN A O 1
ATOM 633 N N . ALA A 1 81 ? 2.389 -5.409 9.686 1.00 95.94 81 ALA A N 1
ATOM 634 C CA . ALA A 1 81 ? 0.962 -5.133 9.738 1.00 95.94 81 ALA A CA 1
ATOM 635 C C . ALA A 1 81 ? 0.157 -6.433 9.849 1.00 95.94 81 ALA A C 1
ATOM 637 O O . ALA A 1 81 ? 0.326 -7.341 9.041 1.00 95.94 81 ALA A O 1
ATOM 638 N N . GLU A 1 82 ? -0.782 -6.496 10.795 1.00 94.88 82 GLU A N 1
ATOM 639 C CA . GLU A 1 82 ? -1.736 -7.611 10.870 1.00 94.88 82 GLU A CA 1
ATOM 640 C C . GLU A 1 82 ? -2.738 -7.567 9.707 1.00 94.88 82 GLU A C 1
ATOM 642 O O . GLU A 1 82 ? -2.971 -8.567 9.031 1.00 94.88 82 GLU A O 1
ATOM 647 N N . TYR A 1 83 ? -3.288 -6.380 9.432 1.00 96.00 83 TYR A N 1
ATOM 648 C CA . TYR A 1 83 ? -4.188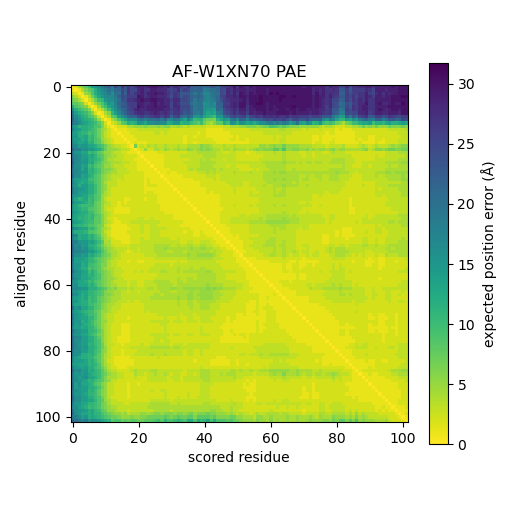 -6.140 8.309 1.00 96.00 83 TYR A CA 1
ATOM 649 C C . TYR A 1 83 ? -3.630 -5.054 7.400 1.00 96.00 83 TYR A C 1
ATOM 651 O O . TYR A 1 83 ? -3.411 -3.919 7.829 1.00 96.00 83 TYR A O 1
ATOM 659 N N . VAL A 1 84 ? -3.475 -5.394 6.121 1.00 96.44 84 VAL A N 1
ATOM 660 C CA . VAL A 1 84 ? -3.209 -4.437 5.047 1.00 96.44 84 VAL A CA 1
ATOM 661 C C . VAL A 1 84 ? -4.463 -4.314 4.198 1.00 96.44 84 VAL A C 1
ATOM 663 O O . VAL A 1 84 ? -4.925 -5.293 3.612 1.00 96.44 84 VAL A O 1
ATOM 666 N N . VAL A 1 85 ? -5.015 -3.107 4.113 1.00 96.06 85 VAL A N 1
ATOM 667 C CA . VAL A 1 85 ? -6.141 -2.813 3.222 1.00 96.06 85 VAL A CA 1
ATOM 668 C C . VAL A 1 85 ? -5.627 -1.983 2.063 1.00 96.06 85 VAL A C 1
ATOM 670 O O . VAL A 1 85 ? -5.057 -0.913 2.257 1.00 96.06 85 VAL A O 1
ATOM 673 N N . SER A 1 86 ? -5.836 -2.480 0.848 1.00 95.00 86 SER A N 1
ATOM 674 C CA . SER A 1 86 ? -5.540 -1.743 -0.374 1.00 95.00 86 SER A CA 1
ATOM 675 C C . SER A 1 86 ? -6.828 -1.246 -1.003 1.00 95.00 86 SER A C 1
ATOM 677 O O . SER A 1 86 ? -7.792 -1.998 -1.141 1.00 95.00 86 SER A O 1
ATOM 679 N N . MET A 1 87 ? -6.813 0.004 -1.454 1.00 89.81 87 MET A N 1
ATOM 680 C CA . MET A 1 87 ? -7.903 0.582 -2.245 1.00 89.81 87 MET A CA 1
ATOM 681 C C . MET A 1 87 ? -7.821 0.191 -3.737 1.00 89.81 87 MET A C 1
ATOM 683 O O . MET A 1 87 ? -8.642 0.625 -4.542 1.00 89.81 87 MET A O 1
ATOM 687 N N . SER A 1 88 ? -6.861 -0.672 -4.103 1.00 91.75 88 SER A N 1
ATOM 688 C CA . SER A 1 88 ? -6.681 -1.226 -5.446 1.00 91.75 88 SER A CA 1
ATOM 689 C C . SER A 1 88 ? -6.676 -2.744 -5.435 1.00 91.75 88 SER A C 1
ATOM 691 O O . SER A 1 88 ? -5.834 -3.356 -4.778 1.00 91.75 88 SER A O 1
ATOM 693 N N . GLY A 1 89 ? -7.505 -3.366 -6.274 1.00 92.50 89 GLY A N 1
ATOM 694 C CA . GLY A 1 89 ? -7.392 -4.804 -6.527 1.00 92.50 89 GLY A CA 1
ATOM 695 C C . GLY A 1 89 ? -6.043 -5.191 -7.144 1.00 92.50 89 GLY A C 1
ATOM 696 O O . GLY A 1 89 ? -5.495 -6.237 -6.812 1.00 92.50 89 GLY A O 1
ATOM 697 N N . SER A 1 90 ? -5.469 -4.330 -7.992 1.00 94.44 90 SER A N 1
ATOM 698 C CA . SER A 1 90 ? -4.200 -4.618 -8.663 1.00 94.44 90 SER A CA 1
ATOM 699 C C . SER A 1 90 ? -3.023 -4.546 -7.683 1.00 94.44 90 SER A C 1
ATOM 701 O O . SER A 1 90 ? -2.209 -5.460 -7.634 1.00 94.44 90 SER A O 1
ATOM 703 N N . CYS A 1 91 ? -2.975 -3.515 -6.829 1.00 96.12 91 CYS A N 1
ATOM 704 C CA . CYS A 1 91 ? -1.923 -3.398 -5.819 1.00 96.12 91 CYS A CA 1
ATOM 705 C C . CYS A 1 91 ? -2.077 -4.467 -4.732 1.00 96.12 91 CYS A C 1
ATOM 707 O O . CYS A 1 91 ? -1.071 -4.981 -4.258 1.00 96.12 91 CYS A O 1
ATOM 709 N N . ALA A 1 92 ? -3.314 -4.833 -4.368 1.00 96.38 92 ALA A N 1
ATOM 710 C CA . ALA A 1 92 ? -3.566 -5.961 -3.475 1.00 96.38 92 ALA A CA 1
ATOM 711 C C . ALA A 1 92 ? -3.001 -7.267 -4.048 1.00 96.38 92 ALA A C 1
ATOM 713 O O . ALA A 1 92 ? -2.322 -7.995 -3.331 1.00 96.38 92 ALA A O 1
ATOM 714 N N . PHE A 1 93 ? -3.242 -7.538 -5.336 1.00 95.81 93 PHE A N 1
ATOM 715 C CA . PHE A 1 93 ? -2.672 -8.694 -6.028 1.00 95.81 93 PHE A CA 1
ATOM 716 C C . PHE A 1 93 ? -1.144 -8.631 -6.070 1.00 95.81 93 PHE A C 1
ATOM 718 O O . PHE A 1 93 ? -0.495 -9.600 -5.701 1.00 95.81 93 PHE A O 1
ATOM 725 N N . ALA A 1 94 ? -0.563 -7.483 -6.428 1.00 96.06 94 ALA A N 1
ATOM 726 C CA . ALA A 1 94 ? 0.886 -7.332 -6.487 1.00 96.06 94 ALA A CA 1
ATOM 727 C C . ALA A 1 94 ? 1.552 -7.661 -5.137 1.00 96.06 94 ALA A C 1
ATOM 729 O O . ALA A 1 94 ? 2.448 -8.498 -5.068 1.00 96.06 94 ALA A O 1
ATOM 730 N N . ILE A 1 95 ? 1.051 -7.058 -4.054 1.00 95.81 95 ILE A N 1
ATOM 731 C CA . ILE A 1 95 ? 1.591 -7.230 -2.699 1.00 95.81 95 ILE A CA 1
ATOM 732 C C . ILE A 1 95 ? 1.390 -8.665 -2.188 1.00 95.81 95 ILE A C 1
ATOM 734 O O . ILE A 1 95 ? 2.293 -9.223 -1.570 1.00 95.81 95 ILE A O 1
ATOM 738 N N . ARG A 1 96 ? 0.214 -9.263 -2.424 1.00 95.19 96 ARG A N 1
ATOM 739 C CA . ARG A 1 96 ? -0.131 -10.595 -1.902 1.00 95.19 96 ARG A CA 1
ATOM 740 C C . ARG A 1 96 ? 0.481 -11.732 -2.722 1.00 95.19 96 ARG A C 1
ATOM 742 O O . ARG A 1 96 ? 0.953 -12.706 -2.145 1.00 95.19 96 ARG A O 1
ATOM 749 N N . ASP A 1 97 ? 0.427 -11.628 -4.047 1.00 94.62 97 ASP A N 1
ATOM 750 C CA . ASP A 1 97 ? 0.698 -12.727 -4.975 1.00 94.62 97 ASP A CA 1
ATOM 751 C C . ASP A 1 97 ? 1.832 -12.451 -5.966 1.00 94.62 97 ASP A C 1
ATOM 753 O O . ASP A 1 97 ? 2.346 -13.409 -6.507 1.00 94.62 97 ASP A O 1
ATOM 757 N N . GLU A 1 98 ? 2.253 -11.221 -6.267 1.00 93.75 98 GLU A N 1
ATOM 758 C CA . GLU A 1 98 ? 3.364 -11.044 -7.231 1.00 93.75 98 GLU A CA 1
ATOM 759 C C . GLU A 1 98 ? 4.724 -10.934 -6.549 1.00 93.75 98 GLU A C 1
ATOM 761 O O . GLU A 1 98 ? 5.726 -11.369 -7.110 1.00 93.75 98 GLU A O 1
ATOM 766 N N . TYR A 1 99 ? 4.784 -10.374 -5.339 1.00 94.25 99 TYR A N 1
ATOM 767 C CA . TYR A 1 99 ? 6.059 -10.079 -4.675 1.00 94.25 99 TYR A CA 1
ATOM 768 C C . TYR A 1 99 ? 6.930 -11.312 -4.442 1.00 94.25 99 TYR A C 1
ATOM 770 O O . TYR A 1 99 ? 8.144 -11.188 -4.452 1.00 94.25 99 TYR A O 1
ATOM 778 N N . HIS A 1 100 ? 6.346 -12.503 -4.303 1.00 90.19 100 HIS A N 1
ATOM 779 C CA . HIS A 1 100 ? 7.112 -13.738 -4.114 1.00 90.19 100 HIS A CA 1
ATOM 780 C C . HIS A 1 100 ? 7.857 -14.216 -5.374 1.00 90.19 100 HIS A C 1
ATOM 782 O O . HIS A 1 100 ? 8.604 -15.193 -5.312 1.00 90.19 100 HIS A O 1
ATOM 788 N N . HIS A 1 101 ? 7.629 -13.579 -6.526 1.00 87.19 101 HIS A N 1
ATOM 789 C CA . HIS A 1 101 ? 8.381 -13.837 -7.753 1.00 87.19 101 HIS A CA 1
ATOM 790 C C . HIS A 1 101 ? 9.719 -13.084 -7.816 1.00 87.19 101 HIS A C 1
ATOM 792 O O . HIS A 1 101 ? 10.501 -13.345 -8.735 1.00 87.19 101 HIS A O 1
ATOM 798 N N . PHE A 1 102 ? 9.973 -12.175 -6.871 1.00 82.44 102 PHE A N 1
ATOM 799 C CA . PHE A 1 102 ? 11.139 -11.290 -6.821 1.00 82.44 102 PHE A CA 1
ATOM 800 C C . PHE A 1 102 ? 11.895 -11.448 -5.498 1.00 82.44 102 PHE A C 1
ATOM 802 O O . PHE A 1 102 ? 13.132 -11.254 -5.518 1.00 82.44 102 PHE A O 1
#

pLDDT: mean 89.44, std 14.65, range [30.69, 97.06]

Foldseek 3Di:
DPPDPPDDDPDAAEEEEPLAPCCVVPPVVLSVVVVVVSVVVRHHYDYQPQQDHCLLVCVVVVNVVVSVVNVVSNCVRPVPPPHYDYPDPSSVCCNPPVSVVD

InterPro domains:
  IPR004017 Cysteine-rich domain [PF02754] (17-95)

Nearest PDB structures (foldseek):
  4wxe-assembly1_A  TM=4.609E-01  e=5.084E+00  Lacticaseibacillus paracasei ATCC 334
  4iil-assembly1_A  TM=2.342E-01  e=5.429E-01  Treponema pallidum subsp. pallidum str. Nichols
  4yr8-assembly2_B  TM=2.101E-01  e=2.078E+00  Homo sapiens

Mean predicted aligned error: 5.69 Å

Radius of gyration: 15.38 Å; Cα contacts (8 Å, |Δi|>4): 113; chains: 1; bounding box: 46×26×42 Å

Secondary structure (DSSP, 8-state):
-------S-S---EEEEE--HHHHHH-HHHHHHHHHHHHHTTPEEE--TT----SHHHHHTT-HHHHHHHHHHHHHHHTT-SEEEES-HHHHHIIIIIGGG-

Solvent-accessible surface area (backbone atoms only — not comparable to full-atom values): 6125 Å² total; per-residue (Å²): 134,83,78,78,78,87,79,82,76,100,65,59,55,61,32,34,46,44,66,48,56,64,32,62,74,77,37,46,68,57,47,51,52,52,50,53,53,43,49,74,73,50,38,42,80,41,69,56,89,78,56,66,50,67,26,53,74,32,47,78,69,69,37,47,80,77,17,46,65,34,38,51,45,42,45,75,60,45,73,88,48,90,34,76,47,53,85,36,75,65,54,42,43,33,69,75,68,47,52,88,81,112